Protein AF-A0A0H4JD20-F1 (afdb_monomer_lite)

pLDDT: mean 78.73, std 20.14, range [38.69, 98.06]

Foldseek 3Di:
DDQQPLLVLLCVVVVVLVQVVPPPDDPNVPVLVPDDLLVVLSNLVSVCLVPVQVGPHDPVSLVVPDDDVSNVSSVVSVVSSVPPRPCLPVDPPPPDDDDDPDDDDD

Radius of gyration: 16.09 Å; chains: 1; bounding box: 32×27×54 Å

Secondary structure (DSSP, 8-state):
----HHHHHHHTT-GGGHHHHSTTS--HHHHGGGS-HHHHHHHHHHHHHH-TTT----THHHHHH--THHHHHHHHHHHHIIIII-TT--S-----SS--------

Structure (mmCIF, N/CA/C/O backbone):
data_AF-A0A0H4JD20-F1
#
_entry.id   AF-A0A0H4JD20-F1
#
loop_
_atom_site.group_PDB
_atom_site.id
_atom_site.type_symbol
_atom_site.label_atom_id
_atom_site.label_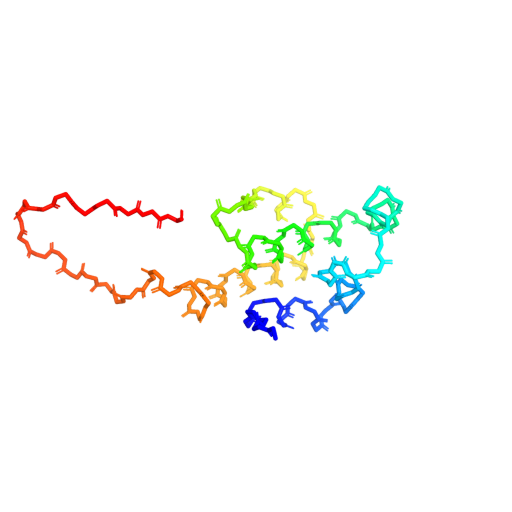alt_id
_atom_site.label_comp_id
_atom_site.label_asym_id
_atom_site.label_entity_id
_atom_site.label_seq_id
_atom_site.pdbx_PDB_ins_code
_atom_site.Cartn_x
_atom_site.Cartn_y
_atom_site.Cartn_z
_atom_site.occupancy
_atom_site.B_iso_or_equiv
_atom_site.auth_seq_id
_atom_site.auth_comp_id
_atom_site.auth_asym_id
_atom_site.auth_atom_id
_atom_site.pdbx_PDB_model_num
ATOM 1 N N . MET A 1 1 ? 18.610 4.322 -3.092 1.00 48.56 1 MET A N 1
ATOM 2 C CA . MET A 1 1 ? 17.567 3.283 -3.211 1.00 48.56 1 MET A CA 1
ATOM 3 C C . MET A 1 1 ? 16.394 3.924 -3.941 1.00 48.56 1 MET A C 1
ATOM 5 O O . MET A 1 1 ? 15.978 5.001 -3.531 1.00 48.56 1 MET A O 1
ATOM 9 N N . TYR A 1 2 ? 15.983 3.399 -5.095 1.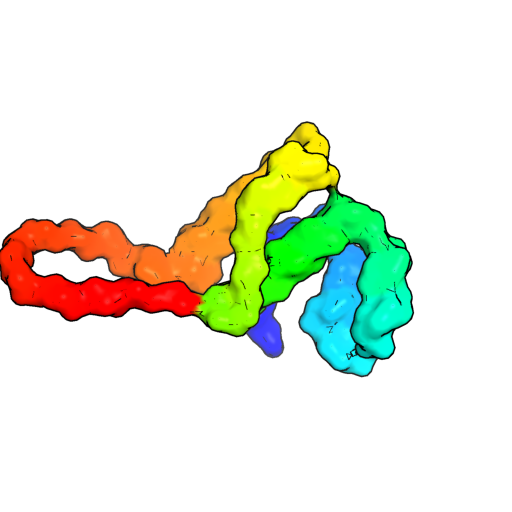00 56.25 2 TYR A N 1
ATOM 10 C CA . TYR A 1 2 ? 14.882 3.980 -5.871 1.00 56.25 2 TYR A CA 1
ATOM 11 C C . TYR A 1 2 ? 13.561 3.561 -5.223 1.00 56.25 2 TYR A C 1
ATOM 13 O O . TYR A 1 2 ? 13.251 2.376 -5.223 1.00 56.25 2 TYR A O 1
ATOM 21 N N . ASN A 1 3 ? 12.814 4.511 -4.654 1.00 71.75 3 ASN A N 1
ATOM 22 C CA . ASN A 1 3 ? 11.452 4.251 -4.186 1.00 71.75 3 ASN A CA 1
ATOM 23 C C . ASN A 1 3 ? 10.465 4.560 -5.326 1.00 71.75 3 ASN A C 1
ATOM 25 O O . ASN A 1 3 ? 10.453 5.717 -5.774 1.00 71.75 3 ASN A O 1
ATOM 29 N N . PRO A 1 4 ? 9.652 3.576 -5.765 1.00 86.00 4 PRO A N 1
ATOM 30 C CA . PRO A 1 4 ? 8.543 3.773 -6.694 1.00 86.00 4 PRO A CA 1
ATOM 31 C C . PRO A 1 4 ? 7.675 4.971 -6.301 1.00 86.00 4 PRO A C 1
ATOM 33 O O . PRO A 1 4 ? 7.486 5.267 -5.112 1.00 86.00 4 PRO A O 1
ATOM 36 N N . LYS A 1 5 ? 7.131 5.676 -7.291 1.00 93.00 5 LYS A N 1
ATOM 37 C CA . LYS A 1 5 ? 6.236 6.814 -7.052 1.00 93.00 5 LYS A CA 1
ATOM 38 C C . LYS A 1 5 ? 4.963 6.385 -6.329 1.00 93.00 5 LYS A C 1
ATOM 40 O O . LYS A 1 5 ? 4.468 7.144 -5.497 1.00 93.00 5 LYS A O 1
ATOM 45 N N . SER A 1 6 ? 4.477 5.176 -6.586 1.00 94.56 6 SER A N 1
ATOM 46 C CA . SER A 1 6 ? 3.357 4.571 -5.873 1.00 94.56 6 SER A CA 1
ATOM 47 C C . SER A 1 6 ? 3.644 4.403 -4.379 1.00 94.56 6 SER A C 1
ATOM 49 O O . SER A 1 6 ? 2.799 4.759 -3.562 1.00 94.56 6 SER A O 1
ATOM 51 N N . ILE A 1 7 ? 4.855 3.972 -4.004 1.00 94.62 7 ILE A N 1
ATOM 52 C CA . ILE A 1 7 ? 5.272 3.877 -2.596 1.00 94.62 7 ILE A CA 1
ATOM 53 C C . ILE A 1 7 ? 5.316 5.267 -1.965 1.00 94.62 7 ILE A C 1
ATOM 55 O O . ILE A 1 7 ? 4.747 5.474 -0.898 1.00 94.62 7 ILE A O 1
ATOM 59 N N . LYS A 1 8 ? 5.931 6.251 -2.635 1.00 95.19 8 LYS A N 1
ATOM 60 C CA . LYS A 1 8 ? 5.958 7.636 -2.127 1.00 95.19 8 LYS A CA 1
ATOM 61 C C . LYS A 1 8 ? 4.552 8.190 -1.908 1.00 95.19 8 LYS A C 1
ATOM 63 O O . LYS A 1 8 ? 4.317 8.880 -0.924 1.00 95.19 8 LYS A O 1
ATOM 68 N N . TYR A 1 9 ? 3.623 7.876 -2.809 1.00 96.81 9 TYR A N 1
ATOM 69 C CA . TYR A 1 9 ? 2.229 8.273 -2.670 1.00 96.81 9 TYR A CA 1
ATOM 70 C C . TYR A 1 9 ? 1.587 7.664 -1.417 1.00 96.81 9 TYR A C 1
ATOM 72 O O . TYR A 1 9 ? 0.987 8.407 -0.648 1.00 96.81 9 TYR A O 1
ATOM 80 N N . VAL A 1 10 ? 1.759 6.361 -1.170 1.00 96.75 10 VAL A N 1
ATOM 81 C CA . VAL A 1 10 ? 1.235 5.699 0.040 1.00 96.75 10 VAL A CA 1
ATOM 82 C C . VAL A 1 10 ? 1.849 6.291 1.315 1.00 96.75 10 VAL A C 1
ATOM 84 O O . VAL A 1 10 ? 1.124 6.571 2.267 1.00 96.75 10 VAL A O 1
ATOM 87 N N . LEU A 1 11 ? 3.160 6.554 1.326 1.00 95.50 11 LEU A N 1
ATOM 88 C CA . LEU A 1 11 ? 3.863 7.111 2.489 1.00 95.50 11 LEU A CA 1
ATOM 89 C C . LEU A 1 11 ? 3.409 8.527 2.873 1.00 95.50 11 LEU A C 1
ATOM 91 O O . LEU A 1 11 ? 3.541 8.901 4.034 1.00 95.50 11 LEU A O 1
ATOM 95 N N . ASN A 1 12 ? 2.819 9.295 1.952 1.00 96.75 12 ASN A N 1
ATOM 96 C CA . ASN A 1 12 ? 2.222 10.590 2.296 1.00 96.75 12 ASN A CA 1
ATOM 97 C C . ASN A 1 12 ? 1.007 10.455 3.232 1.00 96.75 12 ASN A C 1
ATOM 99 O O . ASN A 1 12 ? 0.692 11.400 3.951 1.00 96.75 12 ASN A O 1
ATOM 103 N N . PHE A 1 13 ? 0.329 9.303 3.218 1.00 96.62 13 PHE A N 1
ATOM 104 C CA . PHE A 1 13 ? -0.821 9.007 4.080 1.00 96.62 13 PHE A CA 1
ATOM 105 C C . PHE A 1 13 ? -0.432 8.119 5.264 1.00 96.62 13 PHE A C 1
ATOM 107 O O . PHE A 1 13 ? -0.932 8.308 6.369 1.00 96.62 13 PHE A O 1
ATOM 114 N N . PHE A 1 14 ? 0.497 7.185 5.048 1.00 94.31 14 PHE A N 1
ATOM 115 C CA . PHE A 1 14 ? 0.956 6.223 6.049 1.00 94.31 14 PHE A CA 1
ATOM 116 C C . PHE A 1 14 ? 2.480 6.308 6.235 1.00 94.31 14 PHE A C 1
ATOM 118 O O . PHE A 1 14 ? 3.199 5.357 5.916 1.00 94.31 14 PHE A O 1
ATOM 125 N N . PRO A 1 15 ? 3.011 7.431 6.759 1.00 92.19 15 PRO A N 1
ATOM 126 C CA . PRO A 1 15 ? 4.457 7.653 6.868 1.00 92.19 15 PRO A CA 1
ATOM 127 C C . PRO A 1 15 ? 5.139 6.633 7.784 1.00 92.19 15 PRO A C 1
ATOM 129 O O . PRO A 1 15 ? 6.305 6.298 7.592 1.00 92.19 15 PRO A O 1
ATOM 132 N N . ILE A 1 16 ? 4.396 6.075 8.746 1.00 88.62 16 ILE A N 1
ATOM 133 C CA . ILE A 1 16 ? 4.888 5.037 9.653 1.00 88.62 16 ILE A CA 1
ATOM 134 C C . ILE A 1 16 ? 5.422 3.803 8.909 1.00 88.62 16 ILE A C 1
ATOM 136 O O . ILE A 1 16 ? 6.341 3.155 9.410 1.00 88.62 16 ILE A O 1
ATOM 140 N N . LEU A 1 17 ? 4.913 3.517 7.702 1.00 90.38 17 LEU A N 1
ATOM 141 C CA . LEU A 1 17 ? 5.325 2.377 6.879 1.00 90.38 17 LEU A CA 1
ATOM 142 C C . LEU A 1 17 ? 6.760 2.501 6.352 1.00 90.38 17 LEU A C 1
ATOM 144 O O . LEU A 1 17 ? 7.378 1.485 6.037 1.00 90.38 17 LEU A O 1
ATOM 148 N N . GLU A 1 18 ? 7.335 3.705 6.301 1.00 88.50 18 GLU A N 1
ATOM 149 C CA . GLU A 1 18 ? 8.718 3.903 5.846 1.00 88.50 18 GLU A CA 1
ATOM 150 C C . GLU A 1 18 ? 9.723 3.147 6.729 1.00 88.50 18 GLU A C 1
ATOM 152 O O . GLU A 1 18 ? 10.713 2.602 6.236 1.00 88.50 18 GLU A O 1
ATOM 157 N N . ASN A 1 19 ? 9.425 3.034 8.025 1.00 85.19 19 ASN A N 1
ATOM 158 C CA . ASN A 1 19 ? 10.244 2.276 8.969 1.00 85.19 19 ASN A CA 1
ATOM 159 C C . ASN A 1 19 ? 10.238 0.768 8.678 1.00 85.19 19 ASN A C 1
ATOM 161 O O . ASN A 1 19 ? 11.201 0.085 9.010 1.00 85.19 19 ASN A O 1
ATOM 165 N N . TYR A 1 20 ? 9.172 0.260 8.055 1.00 84.00 20 TYR A N 1
ATOM 166 C CA . TYR A 1 20 ? 8.987 -1.161 7.753 1.00 84.00 20 TYR A CA 1
ATOM 167 C C . TYR A 1 20 ? 9.547 -1.538 6.382 1.00 84.00 20 TYR A C 1
ATOM 169 O O . TYR A 1 20 ? 10.009 -2.655 6.193 1.00 84.00 20 TYR A O 1
ATOM 177 N N . LEU A 1 21 ? 9.552 -0.600 5.432 1.00 84.25 21 LEU A N 1
ATOM 178 C CA . LEU A 1 21 ? 10.088 -0.821 4.084 1.00 84.25 21 LEU A 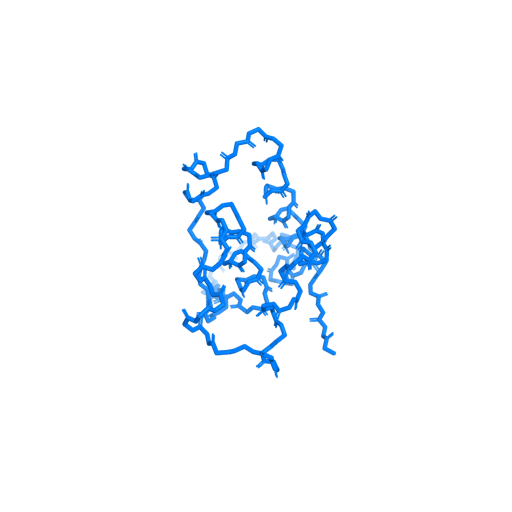CA 1
ATOM 179 C C . LEU A 1 21 ? 11.622 -0.784 4.022 1.00 84.25 21 LEU A C 1
ATOM 181 O O . LEU A 1 21 ? 12.226 -1.297 3.070 1.00 84.25 21 LEU A O 1
ATOM 185 N N . ASN A 1 22 ? 12.243 -0.159 5.023 1.00 76.00 22 ASN A N 1
ATOM 186 C CA . ASN A 1 22 ? 13.682 -0.110 5.205 1.00 76.00 22 ASN A CA 1
ATOM 187 C C . ASN A 1 22 ? 14.105 -1.266 6.124 1.00 76.00 22 ASN A C 1
ATOM 189 O O . ASN A 1 22 ? 14.081 -1.124 7.344 1.00 76.00 22 ASN A O 1
ATOM 193 N N . ASP A 1 23 ? 14.560 -2.377 5.531 1.00 61.50 23 ASP A N 1
ATOM 194 C CA . ASP A 1 23 ? 14.996 -3.647 6.164 1.00 61.50 23 ASP A CA 1
ATOM 195 C C . ASP A 1 23 ? 16.031 -3.521 7.310 1.00 61.50 23 ASP A C 1
ATOM 197 O O . ASP A 1 23 ? 16.469 -4.505 7.902 1.00 61.50 23 ASP A O 1
ATOM 201 N N . LYS A 1 24 ? 16.477 -2.306 7.628 1.00 52.81 24 LYS A N 1
ATOM 202 C CA . LYS A 1 24 ? 17.620 -2.022 8.490 1.00 52.81 24 LYS A CA 1
ATOM 203 C C . LYS A 1 24 ? 17.295 -2.009 9.991 1.00 52.81 24 LYS A C 1
ATOM 205 O O . LYS A 1 24 ? 18.238 -1.986 10.777 1.00 52.81 24 LYS A O 1
ATOM 210 N N . TYR A 1 25 ? 16.021 -2.006 10.408 1.00 48.22 25 TYR A N 1
ATOM 211 C CA .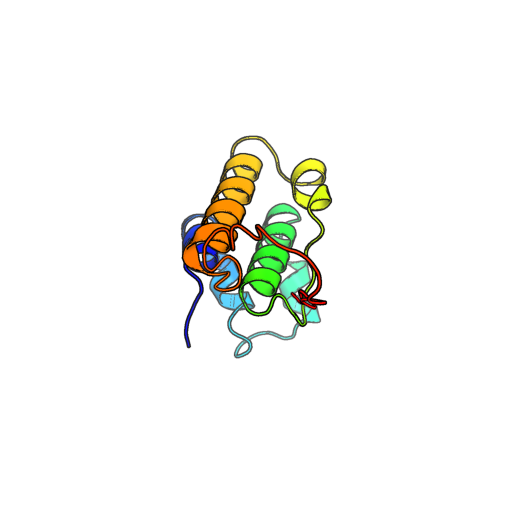 TYR A 1 25 ? 15.682 -1.653 11.800 1.00 48.22 25 TYR A CA 1
ATOM 212 C C . TYR A 1 25 ? 14.719 -2.555 12.577 1.00 48.22 25 TYR A C 1
ATOM 214 O O . TYR A 1 25 ? 14.482 -2.255 13.747 1.00 48.22 25 TYR A O 1
ATOM 222 N N . LEU A 1 26 ? 14.181 -3.652 12.037 1.00 52.31 26 LEU A N 1
ATOM 223 C CA . LEU A 1 26 ? 13.116 -4.370 12.752 1.00 52.31 26 LEU A CA 1
ATOM 224 C C . LEU A 1 26 ? 13.266 -5.893 12.743 1.00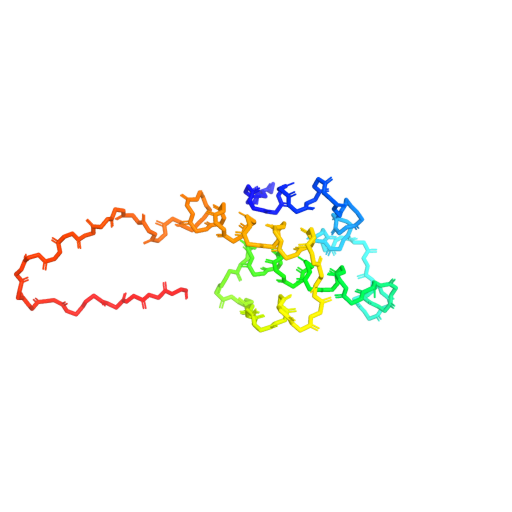 52.31 26 LEU A C 1
ATOM 226 O O . LEU A 1 26 ? 13.458 -6.515 11.706 1.00 52.31 26 LEU A O 1
ATOM 230 N N . ASN A 1 27 ? 13.100 -6.487 13.931 1.00 55.72 27 ASN A N 1
ATOM 231 C CA . ASN A 1 27 ? 12.749 -7.898 14.084 1.00 55.72 27 ASN A CA 1
ATOM 232 C C . ASN A 1 27 ? 11.392 -8.110 13.380 1.00 55.72 27 ASN A C 1
ATOM 234 O O . ASN A 1 27 ? 10.385 -7.588 13.880 1.00 55.72 27 ASN A O 1
ATOM 238 N N . PRO A 1 28 ? 11.329 -8.851 12.256 1.00 55.72 28 PRO A N 1
ATOM 239 C CA . PRO A 1 28 ? 10.151 -8.886 11.381 1.00 55.72 28 PRO A CA 1
ATOM 240 C C . PRO A 1 28 ? 8.867 -9.319 12.101 1.00 55.72 28 PRO A C 1
ATOM 242 O O . PRO A 1 28 ? 7.774 -8.856 11.794 1.00 55.72 28 PRO A O 1
ATOM 245 N N . SER A 1 29 ? 9.001 -10.176 13.113 1.00 52.94 29 SER A N 1
ATOM 246 C CA . SER A 1 29 ? 7.886 -10.763 13.856 1.00 52.94 29 SER A CA 1
ATOM 247 C C . SER A 1 29 ? 7.242 -9.834 14.890 1.00 52.94 29 SER A C 1
ATOM 249 O O . SER A 1 29 ? 6.064 -9.996 15.195 1.00 52.94 29 SER A O 1
ATOM 251 N N . ILE A 1 30 ? 7.978 -8.867 15.445 1.00 53.03 30 ILE A N 1
ATOM 252 C CA . ILE A 1 30 ? 7.471 -7.985 16.514 1.00 53.03 30 ILE A CA 1
ATOM 253 C C . ILE A 1 30 ? 6.871 -6.711 15.915 1.00 53.03 30 ILE A C 1
ATOM 255 O O . ILE A 1 30 ? 5.857 -6.216 16.399 1.00 53.03 30 ILE A O 1
ATOM 259 N N . ALA A 1 31 ? 7.453 -6.224 14.820 1.00 59.66 31 ALA A N 1
ATOM 260 C CA . ALA A 1 31 ? 7.045 -4.982 14.182 1.00 59.66 31 ALA A CA 1
ATOM 261 C C . ALA A 1 31 ? 5.687 -5.095 13.477 1.00 59.66 31 ALA A C 1
ATOM 263 O O . ALA A 1 31 ? 4.826 -4.230 13.607 1.00 59.66 31 ALA A O 1
ATOM 264 N N . VAL A 1 32 ? 5.457 -6.185 12.742 1.00 61.31 32 VAL A N 1
ATOM 265 C CA . VAL A 1 32 ? 4.221 -6.341 11.958 1.00 61.31 32 VAL A CA 1
ATOM 266 C C . VAL A 1 32 ? 2.997 -6.488 12.873 1.00 61.31 32 VAL A C 1
ATOM 268 O O . VAL A 1 32 ? 1.883 -6.139 12.488 1.00 61.31 32 VAL A O 1
ATOM 271 N N . ASN A 1 33 ? 3.187 -6.931 14.119 1.00 67.50 33 ASN A N 1
ATOM 272 C CA . ASN A 1 33 ? 2.099 -7.059 15.088 1.00 67.50 33 ASN A CA 1
ATOM 273 C C . ASN A 1 33 ? 1.571 -5.715 15.607 1.00 67.50 33 ASN A C 1
ATOM 275 O O . ASN A 1 33 ? 0.412 -5.669 16.013 1.00 67.50 33 ASN A O 1
ATOM 279 N N . SER A 1 34 ? 2.357 -4.632 15.560 1.00 81.38 34 SER A N 1
ATOM 280 C CA . SER A 1 34 ? 1.879 -3.298 15.954 1.00 81.38 34 SER A CA 1
ATOM 281 C C . SER A 1 34 ? 1.078 -2.576 14.872 1.00 81.38 34 SER A C 1
ATOM 283 O O . SER A 1 34 ? 0.422 -1.587 15.182 1.00 81.38 34 SER A O 1
ATOM 285 N N . LEU A 1 35 ? 1.107 -3.055 13.625 1.00 88.69 35 LEU A N 1
ATOM 286 C CA . LEU A 1 35 ? 0.353 -2.447 12.532 1.00 88.69 35 LEU A CA 1
ATOM 287 C C . LEU A 1 35 ? -1.132 -2.823 12.585 1.00 88.69 35 LEU A C 1
ATOM 289 O O . LEU A 1 35 ? -1.509 -3.985 12.800 1.00 88.69 35 LEU A O 1
ATOM 293 N N . THR A 1 36 ? -1.976 -1.836 12.309 1.00 93.00 36 THR A N 1
ATOM 294 C CA . THR A 1 36 ? -3.402 -2.023 12.039 1.00 93.00 36 THR A CA 1
ATOM 295 C C . THR A 1 36 ? -3.614 -2.849 10.766 1.00 93.00 36 THR A C 1
ATOM 297 O O . THR A 1 36 ? -2.713 -3.009 9.942 1.00 93.00 36 THR A O 1
ATOM 300 N N . GLN A 1 37 ? -4.822 -3.388 10.573 1.00 93.50 37 GLN A N 1
ATOM 301 C CA . GLN A 1 37 ? -5.134 -4.135 9.345 1.00 93.50 37 GLN A CA 1
ATOM 302 C C . GLN A 1 37 ? -5.011 -3.262 8.091 1.00 93.50 37 GLN A C 1
ATOM 304 O O . GLN A 1 37 ? -4.484 -3.718 7.082 1.00 93.50 37 GLN A O 1
ATOM 309 N N . VAL A 1 38 ? -5.414 -1.994 8.182 1.00 95.88 38 VAL A N 1
ATOM 310 C CA . VAL A 1 38 ? -5.269 -1.005 7.105 1.00 95.88 38 VAL A CA 1
ATOM 311 C C . VAL A 1 38 ? -3.798 -0.835 6.727 1.00 95.88 38 VAL A C 1
ATOM 313 O O . VAL A 1 38 ? -3.421 -1.022 5.571 1.00 95.88 38 VAL A O 1
ATOM 316 N N . GLU A 1 39 ? -2.937 -0.570 7.709 1.00 94.88 39 GLU A N 1
ATOM 317 C CA . GLU A 1 39 ? -1.499 -0.400 7.483 1.00 94.88 39 GLU A CA 1
ATOM 318 C C . GLU A 1 39 ? -0.841 -1.666 6.928 1.00 94.88 39 GLU A C 1
ATOM 320 O O . GLU A 1 39 ? 0.039 -1.567 6.078 1.00 94.88 39 GLU A O 1
ATOM 325 N N . LYS A 1 40 ? -1.283 -2.858 7.349 1.00 93.75 40 LYS A N 1
ATOM 326 C CA . LYS A 1 40 ? -0.799 -4.135 6.801 1.00 93.75 40 LYS A CA 1
ATOM 327 C C . LYS A 1 40 ? -1.134 -4.293 5.323 1.00 93.75 40 LYS A C 1
ATOM 329 O O . LYS A 1 40 ? -0.278 -4.740 4.561 1.00 93.75 40 LYS A O 1
ATOM 334 N N . VAL A 1 41 ? -2.343 -3.910 4.907 1.00 96.38 41 VAL A N 1
ATOM 335 C CA . VAL A 1 41 ? -2.725 -3.923 3.486 1.00 96.38 41 VAL A CA 1
ATOM 336 C C . VAL A 1 41 ? -1.830 -2.978 2.688 1.00 96.38 41 VAL A C 1
ATOM 338 O O . VAL A 1 41 ? -1.298 -3.373 1.651 1.00 96.38 41 VAL A O 1
ATOM 341 N N . PHE A 1 42 ? -1.599 -1.760 3.184 1.00 96.62 42 PHE A N 1
ATOM 342 C CA . PHE A 1 42 ? -0.725 -0.798 2.510 1.00 96.62 42 PHE A CA 1
ATOM 343 C C . PHE A 1 42 ? 0.755 -1.198 2.528 1.00 96.62 42 PHE A C 1
ATOM 345 O O . PHE A 1 42 ? 1.458 -0.940 1.552 1.00 96.62 42 PHE A O 1
ATOM 352 N N . LEU A 1 43 ? 1.234 -1.862 3.582 1.00 94.06 43 LEU A N 1
ATOM 353 C CA . LEU A 1 43 ? 2.592 -2.397 3.634 1.00 94.06 43 LEU A CA 1
ATOM 354 C C . LEU A 1 43 ? 2.788 -3.487 2.577 1.00 94.06 43 LEU A C 1
ATOM 356 O O . LEU A 1 43 ? 3.714 -3.385 1.777 1.00 94.06 43 LEU A O 1
ATOM 360 N N . ASN A 1 44 ? 1.876 -4.462 2.517 1.00 93.69 44 ASN A N 1
ATOM 361 C CA . ASN A 1 44 ? 1.901 -5.526 1.511 1.00 93.69 44 ASN A CA 1
ATOM 362 C C . ASN A 1 44 ? 1.849 -4.938 0.086 1.00 93.69 44 ASN A C 1
ATOM 364 O O . ASN A 1 44 ? 2.632 -5.307 -0.788 1.00 93.69 44 ASN A O 1
ATOM 368 N N . MET A 1 45 ? 0.999 -3.930 -0.129 1.00 95.19 45 MET A N 1
ATOM 369 C CA . MET A 1 45 ? 0.937 -3.201 -1.396 1.00 95.19 45 MET A CA 1
ATOM 370 C C . MET A 1 45 ? 2.277 -2.526 -1.749 1.00 95.19 45 MET A C 1
ATOM 372 O O . MET A 1 45 ? 2.720 -2.594 -2.896 1.00 95.19 45 MET A O 1
ATOM 376 N N . CYS A 1 46 ? 2.948 -1.898 -0.783 1.00 93.94 46 CYS A N 1
ATOM 377 C CA . CYS A 1 46 ? 4.264 -1.294 -0.993 1.00 93.94 46 CYS A CA 1
ATOM 378 C C . CYS A 1 46 ? 5.361 -2.335 -1.272 1.00 93.94 46 CYS A C 1
ATOM 380 O O . CYS A 1 46 ? 6.220 -2.085 -2.116 1.00 93.94 46 CYS A O 1
ATOM 382 N N . GLU A 1 47 ? 5.338 -3.497 -0.616 1.00 90.81 47 GLU A N 1
ATOM 383 C CA . GLU A 1 47 ? 6.254 -4.612 -0.904 1.00 90.81 47 GLU A CA 1
ATOM 384 C C . GLU A 1 47 ? 6.071 -5.125 -2.339 1.00 90.81 47 GLU A C 1
ATOM 386 O O . GLU A 1 47 ? 7.050 -5.262 -3.078 1.00 90.81 47 GLU A O 1
ATOM 391 N N . PHE A 1 48 ? 4.818 -5.285 -2.778 1.00 91.56 48 PHE A N 1
ATOM 392 C CA . PHE A 1 48 ? 4.484 -5.581 -4.171 1.00 91.56 48 PHE A CA 1
ATOM 393 C C . PHE A 1 48 ? 5.015 -4.513 -5.135 1.00 91.56 48 PHE A C 1
ATOM 395 O O . PHE A 1 48 ? 5.628 -4.845 -6.145 1.00 91.56 48 PHE A O 1
ATOM 402 N N . PHE A 1 49 ? 4.858 -3.224 -4.825 1.00 91.69 49 PHE A N 1
ATOM 403 C CA . PHE A 1 49 ? 5.402 -2.157 -5.672 1.00 91.69 49 PHE A CA 1
ATOM 404 C C . PHE A 1 49 ? 6.932 -2.144 -5.730 1.00 91.69 49 PHE A C 1
ATOM 406 O O . PHE A 1 49 ? 7.497 -1.768 -6.758 1.00 91.69 49 PHE A O 1
ATOM 413 N N . LYS A 1 50 ? 7.604 -2.533 -4.639 1.00 88.69 50 LYS A N 1
ATOM 414 C CA . LYS A 1 50 ? 9.069 -2.600 -4.543 1.00 88.69 50 LYS A CA 1
ATOM 415 C C . LYS A 1 50 ? 9.620 -3.744 -5.394 1.00 88.69 50 LYS A C 1
ATOM 417 O O . LYS A 1 50 ? 10.616 -3.542 -6.087 1.00 88.69 50 LYS A O 1
ATOM 422 N N . ASN A 1 51 ? 8.985 -4.917 -5.352 1.00 87.31 51 ASN A N 1
ATOM 423 C CA . ASN A 1 51 ? 9.389 -6.070 -6.152 1.00 87.31 51 ASN A CA 1
ATOM 424 C C . ASN A 1 51 ? 8.189 -6.966 -6.531 1.00 87.31 51 ASN A C 1
ATOM 426 O O . ASN A 1 51 ? 7.934 -7.970 -5.861 1.00 87.31 51 ASN A O 1
ATOM 430 N N . PRO A 1 52 ? 7.478 -6.659 -7.633 1.00 86.56 52 PRO A N 1
ATOM 431 C CA . PRO A 1 52 ? 6.263 -7.381 -8.028 1.00 86.56 52 PRO A CA 1
ATOM 432 C C . PRO A 1 52 ? 6.519 -8.818 -8.517 1.00 86.56 52 PRO A C 1
ATOM 434 O O . PRO A 1 52 ? 5.565 -9.557 -8.743 1.00 86.56 52 PRO A O 1
ATOM 437 N N . ARG A 1 53 ? 7.789 -9.212 -8.707 1.00 83.50 53 ARG A N 1
ATOM 438 C CA . ARG A 1 53 ? 8.193 -10.583 -9.075 1.00 83.50 53 ARG A CA 1
ATOM 439 C C . ARG A 1 53 ? 8.263 -11.522 -7.883 1.00 83.50 53 ARG A C 1
ATOM 441 O O . ARG A 1 53 ? 8.030 -12.716 -8.024 1.00 83.50 53 ARG A O 1
ATOM 448 N N . GLU A 1 54 ? 8.646 -10.985 -6.730 1.00 83.88 54 GLU A N 1
ATOM 449 C CA . GLU A 1 54 ? 8.853 -11.761 -5.504 1.00 83.88 54 GLU A CA 1
ATOM 450 C C . GLU A 1 54 ? 7.662 -11.648 -4.556 1.00 83.88 54 GLU A C 1
ATOM 452 O O . GLU A 1 54 ? 7.351 -12.592 -3.832 1.00 83.88 54 GLU A O 1
ATOM 457 N N . HIS A 1 55 ? 6.963 -10.516 -4.593 1.00 84.88 55 HIS A N 1
ATOM 458 C CA . HIS A 1 55 ? 5.788 -10.266 -3.777 1.00 84.88 55 HIS A CA 1
ATOM 459 C C . HIS A 1 55 ? 4.555 -10.218 -4.667 1.00 84.88 55 HIS A C 1
ATOM 461 O O . HIS A 1 55 ? 4.578 -9.611 -5.731 1.00 84.88 55 HIS A O 1
ATOM 467 N N . SER A 1 56 ? 3.472 -10.852 -4.224 1.00 87.69 56 SER A N 1
ATOM 468 C CA . SER A 1 56 ? 2.160 -10.761 -4.865 1.00 87.69 56 SER A CA 1
ATOM 469 C C . SER A 1 56 ? 1.221 -9.965 -3.971 1.00 87.69 56 SER A C 1
ATOM 471 O O . SER A 1 56 ? 1.334 -10.028 -2.748 1.00 87.69 56 SER A O 1
ATOM 473 N N . PHE A 1 57 ? 0.296 -9.230 -4.582 1.00 92.44 57 PHE A N 1
ATOM 474 C CA . PHE A 1 57 ? -0.714 -8.464 -3.862 1.00 92.44 57 PHE A CA 1
ATOM 475 C C . PHE A 1 57 ? -2.114 -8.958 -4.224 1.00 92.44 57 PHE A C 1
ATOM 477 O O . PHE A 1 57 ? -2.484 -8.987 -5.400 1.00 92.44 57 PHE A O 1
ATOM 484 N N . ASP A 1 58 ? -2.902 -9.324 -3.212 1.00 92.56 58 ASP A N 1
ATOM 485 C CA . ASP A 1 58 ? -4.304 -9.689 -3.392 1.00 92.56 58 ASP A CA 1
ATOM 486 C C . ASP A 1 58 ? -5.193 -8.438 -3.367 1.00 92.56 58 ASP A C 1
ATOM 488 O O . ASP A 1 58 ? -5.426 -7.819 -2.327 1.00 92.56 58 ASP A O 1
ATOM 492 N N . PHE A 1 59 ? -5.736 -8.085 -4.533 1.00 91.19 59 PHE A N 1
ATOM 493 C CA . PHE A 1 59 ? -6.641 -6.949 -4.699 1.00 91.19 59 PHE A CA 1
ATOM 494 C C . PHE A 1 59 ? -7.928 -7.065 -3.876 1.00 91.19 59 PHE A C 1
ATOM 496 O O . PHE A 1 59 ? -8.547 -6.039 -3.589 1.00 91.19 59 PHE A O 1
ATOM 503 N N . GLN A 1 60 ? -8.342 -8.271 -3.473 1.00 94.81 60 GLN A N 1
ATOM 504 C CA . GLN A 1 60 ? -9.517 -8.439 -2.619 1.00 94.81 60 GLN A CA 1
ATOM 505 C C . GLN A 1 60 ? -9.313 -7.787 -1.247 1.00 94.81 60 GLN A C 1
ATOM 507 O O . GLN A 1 60 ? -10.272 -7.257 -0.685 1.00 94.81 60 GLN A O 1
ATOM 512 N N . LEU A 1 61 ? -8.071 -7.724 -0.748 1.00 94.19 61 LEU A N 1
ATOM 513 C CA . LEU A 1 61 ? -7.744 -7.092 0.534 1.00 94.19 61 LEU A CA 1
ATOM 514 C C . LEU A 1 61 ? -8.144 -5.612 0.576 1.00 94.19 61 LEU A C 1
ATOM 516 O O . LEU A 1 61 ? -8.541 -5.121 1.631 1.00 94.19 61 LEU A O 1
ATOM 520 N N . VAL A 1 62 ? -8.105 -4.918 -0.569 1.00 95.38 62 VAL A N 1
ATOM 521 C CA . VAL A 1 62 ? -8.545 -3.518 -0.683 1.00 95.38 62 VAL A CA 1
ATOM 522 C C . VAL A 1 62 ? -10.013 -3.391 -0.289 1.00 95.38 62 VAL A C 1
ATOM 524 O O . VAL A 1 62 ? -10.358 -2.553 0.531 1.00 95.38 62 VAL A O 1
ATOM 527 N N . TYR A 1 63 ? -10.881 -4.243 -0.826 1.00 93.56 63 TYR A N 1
ATOM 528 C CA . TYR A 1 63 ? -12.321 -4.147 -0.574 1.00 93.56 63 TYR A CA 1
ATOM 529 C C . TYR A 1 63 ? -12.760 -4.840 0.720 1.00 93.56 63 TYR A C 1
ATOM 531 O O . TYR A 1 63 ? -13.819 -4.521 1.253 1.00 93.56 63 TYR A O 1
ATOM 539 N N . LEU A 1 64 ? -11.963 -5.784 1.228 1.00 95.75 64 LEU A N 1
ATOM 540 C CA . LEU A 1 64 ? -12.249 -6.500 2.472 1.00 95.75 64 LEU A CA 1
ATOM 541 C C . LEU A 1 64 ? -11.866 -5.705 3.723 1.00 95.75 64 LEU A C 1
ATOM 543 O O . LEU A 1 64 ? -12.522 -5.844 4.756 1.00 95.75 64 LEU A O 1
ATOM 547 N N . HIS A 1 65 ? -10.791 -4.917 3.659 1.00 96.06 65 HIS A N 1
ATOM 548 C CA . HIS A 1 65 ? -10.183 -4.332 4.856 1.00 96.06 65 HIS A CA 1
ATOM 549 C C . HIS A 1 65 ? -10.081 -2.810 4.843 1.00 96.06 65 HIS A C 1
ATOM 551 O O . HIS A 1 65 ? -9.952 -2.236 5.923 1.00 96.06 65 HIS A O 1
ATOM 557 N N . LEU A 1 66 ? -10.158 -2.165 3.677 1.00 97.19 66 LEU A N 1
ATOM 558 C CA . LEU A 1 66 ? -10.121 -0.708 3.578 1.00 97.19 66 LEU A CA 1
ATOM 559 C C . LEU A 1 66 ? -11.535 -0.131 3.473 1.00 97.19 66 LEU A C 1
ATOM 561 O O . LEU A 1 66 ? -12.456 -0.786 2.977 1.00 97.19 66 LEU A O 1
ATOM 565 N N . LYS A 1 67 ? -11.710 1.112 3.923 1.00 95.75 67 LYS A N 1
ATOM 566 C CA . LYS A 1 67 ? -12.987 1.834 3.852 1.00 95.75 67 LYS A CA 1
ATOM 567 C C . LYS A 1 67 ? -12.826 3.210 3.223 1.00 95.75 67 LYS A C 1
ATOM 569 O O . LYS A 1 67 ? -11.834 3.890 3.448 1.00 95.75 67 LYS A O 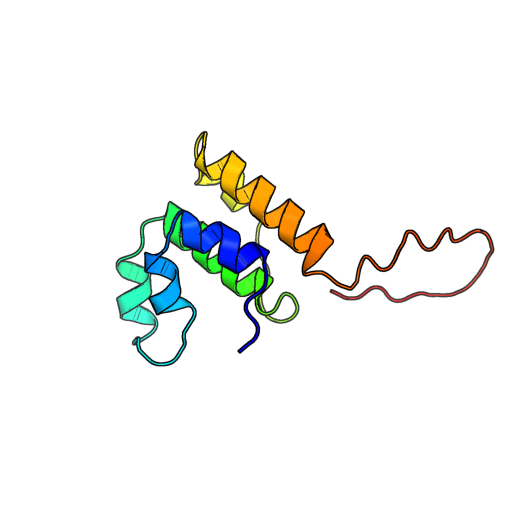1
ATOM 574 N N . GLU A 1 68 ? -13.846 3.622 2.470 1.00 95.19 68 GLU A N 1
ATOM 575 C CA . GLU A 1 68 ? -14.023 4.997 1.981 1.00 95.19 68 GLU A CA 1
ATOM 576 C C . GLU A 1 68 ? -12.742 5.588 1.357 1.00 95.19 68 GLU A C 1
ATOM 578 O O . GLU A 1 68 ? -12.328 5.174 0.271 1.00 95.19 68 GLU A O 1
ATOM 583 N N . GLU A 1 69 ? -12.102 6.537 2.044 1.00 95.94 69 GLU A N 1
ATOM 584 C CA . GLU A 1 69 ? -10.894 7.229 1.593 1.00 95.94 69 GLU A CA 1
ATOM 585 C C . GLU A 1 69 ? -9.704 6.282 1.394 1.00 95.94 69 GLU A C 1
ATOM 587 O O . GLU A 1 69 ? -8.940 6.443 0.443 1.00 95.94 69 GLU A O 1
ATOM 592 N N . GLU A 1 70 ? -9.572 5.242 2.216 1.00 97.31 70 GLU A N 1
ATOM 593 C CA . GLU A 1 70 ? -8.481 4.267 2.122 1.00 97.31 70 GLU A CA 1
ATOM 594 C C . GLU A 1 70 ? -8.563 3.469 0.814 1.00 97.31 70 GLU A C 1
ATOM 596 O O . GLU A 1 70 ? -7.547 3.230 0.158 1.00 97.31 70 GLU A O 1
ATOM 601 N N . VAL A 1 71 ? -9.777 3.118 0.374 1.00 97.69 71 VAL A N 1
ATOM 602 C CA . VAL A 1 71 ? -9.993 2.458 -0.923 1.00 97.69 71 VAL A CA 1
ATOM 603 C C . VAL A 1 71 ? -9.563 3.386 -2.059 1.00 97.69 71 VAL A C 1
ATOM 605 O O . VAL A 1 71 ? -8.887 2.953 -2.994 1.00 97.69 71 VAL A O 1
ATOM 608 N N . ILE A 1 72 ? -9.901 4.676 -1.973 1.00 97.56 72 ILE A N 1
ATOM 609 C CA . ILE A 1 72 ? -9.508 5.672 -2.978 1.00 97.56 72 ILE A CA 1
ATOM 610 C C . ILE A 1 72 ? -7.979 5.798 -3.039 1.00 97.56 72 ILE A C 1
ATOM 612 O O . ILE A 1 72 ? -7.411 5.796 -4.136 1.00 97.56 72 ILE A O 1
ATOM 616 N N . ILE A 1 73 ? -7.311 5.850 -1.883 1.00 98.06 73 ILE A N 1
ATOM 617 C CA . ILE A 1 73 ? -5.846 5.897 -1.785 1.00 98.06 73 ILE A CA 1
ATOM 618 C C . ILE A 1 73 ? -5.238 4.643 -2.429 1.00 98.06 73 ILE A C 1
ATOM 620 O O . ILE A 1 73 ? -4.371 4.759 -3.296 1.00 98.06 73 ILE A O 1
ATOM 624 N N . ALA A 1 74 ? -5.723 3.450 -2.085 1.00 97.81 74 ALA A N 1
ATOM 625 C CA . ALA A 1 74 ? -5.244 2.188 -2.648 1.00 97.81 74 ALA A CA 1
ATOM 626 C C . ALA A 1 74 ? -5.383 2.136 -4.181 1.00 97.81 74 ALA A C 1
ATOM 628 O O . ALA A 1 74 ? -4.418 1.847 -4.895 1.00 97.81 74 ALA A O 1
ATOM 629 N N . LEU A 1 75 ? -6.558 2.485 -4.715 1.00 97.06 75 LEU A N 1
ATOM 630 C CA . LEU A 1 75 ? -6.803 2.510 -6.160 1.00 97.06 75 LEU A CA 1
ATOM 631 C C . LEU A 1 75 ? -5.933 3.550 -6.876 1.00 97.06 75 LEU A C 1
ATOM 633 O O . LEU A 1 75 ? -5.438 3.303 -7.982 1.00 97.06 75 LEU A O 1
ATOM 637 N N . LYS A 1 76 ? -5.701 4.707 -6.249 1.00 97.44 76 LYS A N 1
ATOM 638 C CA . LYS A 1 76 ? -4.810 5.728 -6.802 1.00 97.44 76 LYS A CA 1
ATOM 639 C C . LYS A 1 76 ? -3.358 5.255 -6.812 1.00 97.44 76 LYS A C 1
ATOM 641 O O . LYS A 1 76 ? -2.692 5.439 -7.831 1.00 97.44 76 LYS A O 1
ATOM 646 N N . ALA A 1 77 ? -2.894 4.605 -5.746 1.00 96.62 77 ALA A N 1
ATOM 647 C CA . ALA A 1 77 ? -1.550 4.040 -5.658 1.00 96.62 77 ALA A CA 1
ATOM 648 C C . ALA A 1 77 ? -1.313 2.975 -6.742 1.00 96.62 77 ALA A C 1
ATOM 650 O O . ALA A 1 77 ? -0.310 3.033 -7.452 1.00 96.62 77 ALA A O 1
ATOM 651 N N . LEU A 1 78 ? -2.283 2.080 -6.956 1.00 94.44 78 LEU A N 1
ATOM 652 C CA . LEU A 1 78 ? -2.278 1.094 -8.043 1.00 94.44 78 LEU A CA 1
ATOM 653 C C . LEU A 1 78 ? -2.260 1.750 -9.432 1.00 94.44 78 LEU A C 1
ATOM 655 O O . LEU A 1 78 ? -1.533 1.313 -10.330 1.00 94.44 78 LEU A O 1
ATOM 659 N N . SER A 1 79 ? -3.025 2.831 -9.625 1.00 93.81 79 SER A N 1
ATOM 660 C CA . SER A 1 79 ? -2.984 3.588 -10.880 1.00 93.81 79 SER A CA 1
ATOM 661 C C . SER A 1 79 ? -1.630 4.263 -11.109 1.00 93.81 79 SER A C 1
ATOM 663 O O . SER A 1 79 ? -1.236 4.389 -12.266 1.00 93.81 79 SER A O 1
ATOM 665 N N . ILE A 1 80 ? -0.959 4.751 -10.064 1.00 93.56 80 ILE A N 1
ATOM 666 C CA . ILE A 1 80 ? 0.381 5.339 -10.186 1.00 93.56 80 ILE A CA 1
ATOM 667 C C . ILE A 1 80 ? 1.377 4.235 -10.521 1.00 93.56 80 ILE A C 1
ATOM 669 O O . ILE A 1 80 ? 2.114 4.368 -11.492 1.00 93.56 80 ILE A O 1
ATOM 673 N N . PHE A 1 81 ? 1.331 3.119 -9.789 1.00 91.88 81 PHE A N 1
ATOM 674 C CA . PHE A 1 81 ? 2.219 1.987 -10.016 1.00 91.88 81 PHE A CA 1
ATOM 675 C C . PHE A 1 81 ? 2.129 1.498 -11.462 1.00 91.88 81 PHE A C 1
ATOM 677 O O . PHE A 1 81 ? 3.133 1.452 -12.161 1.00 91.88 81 PHE A O 1
ATOM 684 N N . SER A 1 82 ? 0.920 1.217 -11.949 1.00 87.56 82 SER A N 1
ATOM 685 C CA . SER A 1 82 ? 0.710 0.744 -13.324 1.00 87.56 82 SER A CA 1
ATOM 686 C C . SER A 1 82 ? 1.203 1.724 -14.393 1.00 87.56 82 SER A C 1
ATOM 688 O O . SER A 1 82 ? 1.733 1.290 -15.410 1.00 87.56 82 SER A O 1
ATOM 690 N N . LYS A 1 83 ? 1.048 3.037 -14.187 1.00 86.88 83 LYS A N 1
ATOM 691 C CA . LYS A 1 83 ? 1.415 4.054 -15.187 1.00 86.88 83 LYS A CA 1
ATOM 692 C C . LYS A 1 83 ? 2.880 4.462 -15.148 1.00 86.88 83 LYS A C 1
ATOM 694 O O . LYS A 1 83 ? 3.431 4.817 -16.186 1.00 86.88 83 LYS A O 1
ATOM 699 N N . GLU A 1 84 ? 3.468 4.510 -13.959 1.00 86.38 84 GLU A N 1
ATOM 700 C CA . GLU A 1 84 ? 4.721 5.230 -13.729 1.00 86.38 84 GLU A CA 1
ATOM 701 C C . GLU A 1 84 ? 5.852 4.343 -13.210 1.00 86.38 84 GLU A C 1
ATOM 703 O O . GLU A 1 84 ? 7.012 4.674 -13.448 1.00 86.38 84 GLU A O 1
ATOM 708 N N . ASP A 1 85 ? 5.533 3.231 -12.540 1.00 84.19 85 ASP A N 1
ATOM 709 C CA . ASP A 1 85 ? 6.528 2.347 -11.919 1.00 84.19 85 ASP A CA 1
ATOM 710 C C . ASP A 1 85 ? 6.597 0.965 -12.597 1.00 84.19 85 ASP A C 1
ATOM 712 O O . ASP A 1 85 ? 7.653 0.336 -12.645 1.00 84.19 85 ASP A O 1
ATOM 716 N N . CYS A 1 86 ? 5.495 0.500 -13.188 1.00 74.12 86 CYS A N 1
ATOM 717 C CA . CYS A 1 86 ? 5.426 -0.724 -13.971 1.00 74.12 86 CYS A CA 1
ATOM 718 C C . CYS A 1 86 ? 5.830 -0.430 -15.426 1.00 74.12 86 CYS A C 1
ATOM 720 O O . CYS A 1 86 ? 4.998 -0.225 -16.311 1.00 74.12 86 CYS A O 1
ATOM 722 N N . TYR A 1 87 ? 7.141 -0.428 -15.686 1.00 56.59 87 TYR A N 1
ATOM 723 C CA . TYR A 1 87 ? 7.729 -0.210 -17.019 1.00 56.59 87 TYR A CA 1
ATOM 724 C C . TYR A 1 87 ? 7.311 -1.254 -18.081 1.00 56.59 87 TYR A C 1
ATOM 726 O O . TYR A 1 87 ? 7.590 -1.070 -19.269 1.00 56.59 87 TYR A O 1
ATOM 734 N N . SER A 1 88 ? 6.614 -2.329 -17.691 1.00 51.91 88 SER A N 1
ATOM 735 C CA . SER A 1 88 ? 6.098 -3.354 -18.610 1.00 51.91 88 SER A CA 1
ATOM 736 C C . SER A 1 88 ? 4.886 -2.899 -19.432 1.00 51.91 88 SER A C 1
ATOM 738 O O . SER A 1 88 ? 4.599 -3.518 -20.453 1.00 51.91 88 SER A O 1
ATOM 740 N N . ILE A 1 89 ? 4.218 -1.790 -19.085 1.00 51.22 89 ILE A N 1
ATOM 741 C CA . ILE A 1 89 ? 3.211 -1.163 -19.965 1.00 51.22 89 ILE A CA 1
ATOM 742 C C . ILE A 1 89 ? 3.918 -0.217 -20.951 1.00 51.22 89 ILE A C 1
ATOM 744 O O . ILE A 1 89 ? 3.617 0.971 -21.075 1.00 51.22 89 ILE A O 1
ATOM 748 N N . SER A 1 90 ? 4.926 -0.730 -21.653 1.00 40.88 90 SER A N 1
ATOM 749 C CA . SER A 1 90 ? 5.633 0.010 -22.695 1.00 40.88 90 SER A CA 1
ATOM 750 C C . SER A 1 90 ? 4.778 0.055 -23.962 1.00 40.88 90 SER A C 1
ATOM 752 O O . SER A 1 90 ? 4.968 -0.727 -24.884 1.00 40.88 90 SER A O 1
ATOM 754 N N . LYS A 1 91 ? 3.859 1.033 -23.999 1.00 40.84 91 LYS A N 1
ATOM 755 C CA . LYS A 1 91 ? 2.910 1.327 -25.090 1.00 40.84 91 LYS A CA 1
ATOM 756 C C . LYS A 1 91 ? 1.928 0.170 -25.351 1.00 40.84 91 LYS A C 1
ATOM 758 O O . LYS A 1 91 ? 2.261 -0.993 -25.156 1.00 40.84 91 LYS A O 1
ATOM 763 N N . PRO A 1 92 ? 0.701 0.435 -25.831 1.00 46.28 92 PRO A N 1
ATOM 764 C CA . PRO A 1 92 ? -0.014 -0.615 -26.534 1.00 46.28 92 PRO A CA 1
ATOM 765 C C . PRO A 1 92 ? 0.897 -1.029 -27.693 1.00 46.28 92 PRO A C 1
ATOM 767 O O . PRO A 1 92 ? 1.062 -0.281 -28.658 1.00 46.28 92 PRO A O 1
ATOM 770 N N . ALA A 1 93 ? 1.544 -2.191 -27.586 1.00 47.50 93 ALA A N 1
ATOM 771 C CA . ALA A 1 93 ? 1.966 -2.913 -28.765 1.00 47.50 93 ALA A CA 1
ATOM 772 C C . ALA A 1 93 ? 0.655 -3.223 -29.475 1.00 47.50 93 ALA A C 1
ATOM 774 O O . ALA A 1 93 ? -0.056 -4.161 -29.126 1.00 47.50 93 ALA A O 1
ATOM 775 N N . ILE A 1 94 ? 0.270 -2.337 -30.386 1.00 47.25 94 ILE A N 1
ATOM 776 C CA . ILE A 1 94 ? -0.783 -2.603 -31.337 1.00 47.25 94 ILE A CA 1
ATOM 777 C C . ILE A 1 94 ? -0.275 -3.813 -32.129 1.00 47.25 94 ILE A C 1
ATOM 779 O O . ILE A 1 94 ? 0.481 -3.668 -33.085 1.00 47.25 94 ILE A O 1
ATOM 783 N N . SER A 1 95 ? -0.614 -5.018 -31.681 1.00 45.25 95 SER A N 1
ATOM 784 C CA . SER A 1 95 ? -0.288 -6.257 -32.366 1.00 45.25 95 SER A CA 1
ATOM 785 C C . SER A 1 95 ? -1.326 -6.480 -33.459 1.00 45.25 95 SER A C 1
ATOM 787 O O . SER A 1 95 ? -2.212 -7.325 -33.368 1.00 45.25 95 SER A O 1
ATOM 789 N N . TYR A 1 96 ? -1.207 -5.706 -34.536 1.00 53.06 96 TYR A N 1
ATOM 790 C CA . TYR A 1 96 ? -1.697 -6.177 -35.821 1.00 53.06 96 TYR A CA 1
ATOM 791 C C . TYR A 1 96 ? -0.631 -7.115 -36.388 1.00 53.06 96 TYR A C 1
ATOM 793 O O . TYR A 1 96 ? 0.514 -6.717 -36.565 1.00 53.06 96 TYR A O 1
ATOM 801 N N . THR A 1 97 ? -1.052 -8.339 -36.705 1.00 49.91 97 THR A N 1
ATOM 802 C CA . THR A 1 97 ? -0.343 -9.413 -37.429 1.00 49.91 97 THR A CA 1
ATOM 803 C C . THR A 1 97 ? 0.277 -10.544 -36.588 1.00 49.91 97 THR A C 1
ATOM 805 O O . THR A 1 97 ? 1.295 -10.422 -35.922 1.00 49.91 97 THR A O 1
ATOM 808 N N . GLY A 1 98 ? -0.432 -11.679 -36.655 1.00 51.19 98 GLY A N 1
ATOM 809 C CA . GLY A 1 98 ? 0.047 -13.053 -36.820 1.00 51.19 98 GLY A CA 1
ATOM 810 C C . GLY A 1 98 ? 1.416 -13.466 -36.274 1.00 51.19 98 GLY A C 1
ATOM 811 O O . GLY A 1 98 ? 2.448 -13.120 -36.827 1.00 51.19 98 GLY A O 1
ATOM 812 N N . LYS A 1 99 ? 1.372 -14.415 -35.330 1.00 46.03 99 LYS A N 1
ATOM 813 C CA . LYS A 1 99 ? 2.461 -15.332 -34.949 1.00 46.03 99 LYS A CA 1
ATOM 814 C C . LYS A 1 99 ? 3.723 -14.665 -34.389 1.00 46.03 99 LYS A C 1
ATOM 816 O O . LYS A 1 99 ? 4.775 -14.686 -35.011 1.00 46.03 99 LYS A O 1
ATOM 821 N N . HIS A 1 100 ? 3.662 -14.266 -33.124 1.00 41.69 100 HIS A N 1
ATOM 822 C CA . HIS A 1 100 ? 4.810 -14.394 -32.228 1.00 41.69 100 HIS A CA 1
ATOM 823 C C . HIS A 1 100 ? 4.299 -14.691 -30.816 1.00 41.69 100 HIS A C 1
ATOM 825 O O . HIS A 1 100 ? 3.418 -13.995 -30.318 1.00 41.69 100 HIS A O 1
ATOM 831 N N . LYS A 1 101 ? 4.810 -15.756 -30.181 1.00 46.69 101 LYS A N 1
ATOM 832 C CA . LYS A 1 101 ? 4.613 -15.990 -28.745 1.00 46.69 101 LYS A CA 1
ATOM 833 C C . LYS A 1 101 ? 5.404 -14.914 -28.005 1.00 46.69 101 LYS A C 1
ATOM 835 O O . LYS A 1 101 ? 6.612 -15.042 -27.845 1.00 46.69 101 LYS A O 1
ATOM 840 N N . SER A 1 102 ? 4.739 -13.834 -27.621 1.00 42.53 102 SER A N 1
ATOM 841 C CA . SER A 1 102 ? 5.248 -12.913 -26.613 1.00 42.53 102 SER A CA 1
ATOM 842 C C . SER A 1 102 ? 4.898 -13.501 -25.255 1.00 42.53 102 SER A C 1
ATOM 844 O O . SER A 1 102 ? 3.730 -13.547 -24.868 1.00 42.53 102 SER A O 1
ATOM 846 N N . GLU A 1 103 ? 5.903 -14.018 -24.564 1.00 41.50 103 GLU A N 1
ATOM 847 C CA . GLU A 1 103 ? 5.742 -14.409 -23.175 1.00 41.50 103 GLU A CA 1
ATOM 848 C C . GLU A 1 103 ? 5.772 -13.135 -22.327 1.00 41.50 103 GLU A C 1
ATOM 850 O O . GLU A 1 103 ? 6.779 -12.429 -22.254 1.00 41.50 103 GLU A O 1
ATOM 855 N N . TYR A 1 104 ? 4.614 -12.794 -21.771 1.00 45.72 104 TYR A N 1
ATOM 856 C CA . TYR A 1 104 ? 4.447 -11.687 -20.842 1.00 45.72 104 TYR A CA 1
ATOM 857 C C . TYR A 1 104 ? 4.720 -12.214 -19.437 1.00 45.72 104 TYR A C 1
ATOM 859 O O . TYR A 1 104 ? 4.059 -13.158 -19.009 1.00 45.72 104 TYR A O 1
ATOM 867 N N . TYR A 1 105 ? 5.657 -11.602 -18.719 1.00 38.69 105 TYR A N 1
ATOM 868 C CA . TYR A 1 105 ? 5.929 -11.942 -17.325 1.00 38.69 105 TYR A CA 1
ATOM 869 C C . TYR A 1 105 ? 5.916 -10.675 -16.471 1.00 38.69 105 TYR A C 1
ATOM 871 O O . TYR A 1 105 ? 6.607 -9.701 -16.792 1.00 38.69 105 TYR A O 1
ATOM 879 N N . CYS A 1 106 ? 5.108 -10.712 -15.409 1.00 44.19 106 CYS A N 1
ATOM 880 C CA . CYS A 1 106 ? 5.298 -9.874 -14.231 1.00 44.19 106 CYS A CA 1
ATOM 881 C C . CYS A 1 106 ? 6.550 -10.371 -13.506 1.00 44.19 106 CYS A C 1
ATOM 883 O O . CYS A 1 106 ? 6.607 -11.591 -13.233 1.00 44.19 106 CYS A O 1
#

Sequence (106 aa):
MYNPKSIKYVLNFFPILENYLNDKYLNPSIAVNSLTQVEKVFLNMCEFFKNPREHSFDFQLVYLHLKEEEVIIALKALSIFSKEDCYSISKPAISYTGKHKSEYYC

Organism: NCBI:txid1675689